Protein AF-A0A139CUN3-F1 (afdb_monomer_lite)

pLDDT: mean 87.63, std 6.71, range [54.03, 93.38]

Secondary structure (DSSP, 8-state):
--PPEEEEEEEEEEE-TTS-EEEEEEEEEEETTT--EE--HHHHHHHHHHHH--

Foldseek 3Di:
DPFFWDWDWDWDWAQAPVRDIDTDTDIWTAGPPPRDTHDDPVVVVVSVCRNDVD

Structure (mmCIF, N/CA/C/O backbone):
data_AF-A0A139CUN3-F1
#
_entry.id   AF-A0A139CUN3-F1
#
loop_
_atom_site.group_PDB
_atom_site.id
_atom_site.type_symbol
_atom_site.label_atom_id
_atom_site.label_alt_id
_atom_site.label_comp_id
_atom_site.label_asym_id
_atom_site.label_entity_id
_atom_site.label_seq_id
_atom_site.pdbx_PDB_ins_code
_atom_site.Cartn_x
_atom_site.Cartn_y
_atom_site.Cartn_z
_atom_site.occupancy
_atom_site.B_iso_or_equiv
_atom_site.auth_seq_id
_atom_site.auth_comp_id
_atom_site.auth_asym_id
_atom_site.auth_atom_id
_atom_site.pdbx_PDB_model_num
ATOM 1 N N . CYS A 1 1 ? -12.546 9.656 4.673 1.00 73.31 1 CYS A N 1
ATOM 2 C CA . CYS A 1 1 ? -13.733 8.946 5.210 1.00 73.31 1 CYS A CA 1
ATOM 3 C C . CYS A 1 1 ? -13.517 8.665 6.720 1.00 73.31 1 CYS A C 1
ATOM 5 O O . CYS A 1 1 ? -12.371 8.488 7.096 1.00 73.31 1 CYS A O 1
ATOM 7 N N . GLN A 1 2 ? -14.523 8.663 7.618 1.00 84.31 2 GLN A N 1
ATOM 8 C CA . GLN A 1 2 ? -14.348 8.399 9.082 1.00 84.31 2 GLN A CA 1
ATOM 9 C C . GLN A 1 2 ? -14.053 6.913 9.423 1.00 84.31 2 GLN A C 1
ATOM 11 O O . GLN A 1 2 ? -14.301 6.449 10.535 1.00 84.31 2 GLN A O 1
ATOM 16 N N . GLY A 1 3 ? -13.576 6.144 8.444 1.00 84.94 3 GLY A N 1
ATOM 17 C CA . GLY A 1 3 ? -13.295 4.722 8.595 1.00 84.94 3 GLY A CA 1
ATOM 18 C C . GLY A 1 3 ? -11.985 4.458 9.327 1.00 84.94 3 GLY A C 1
ATOM 19 O O . GLY A 1 3 ? -11.128 5.334 9.450 1.00 84.94 3 GLY A O 1
ATOM 20 N N . LYS A 1 4 ? -11.820 3.225 9.809 1.00 89.38 4 LYS A N 1
ATOM 21 C CA . LYS A 1 4 ? -10.568 2.784 10.428 1.00 89.38 4 LYS A CA 1
ATOM 22 C C . LYS A 1 4 ? -9.573 2.372 9.347 1.00 89.38 4 LYS A C 1
ATOM 24 O O . LYS A 1 4 ? -9.914 1.627 8.429 1.00 89.38 4 LYS A O 1
ATOM 29 N N . LEU A 1 5 ? -8.343 2.850 9.493 1.00 91.62 5 LEU A N 1
ATOM 30 C CA . LEU A 1 5 ? -7.206 2.404 8.701 1.00 91.62 5 LEU A CA 1
ATOM 31 C C . LEU A 1 5 ? -6.710 1.073 9.263 1.00 91.62 5 LEU A C 1
ATOM 33 O O . LEU A 1 5 ? -6.374 0.985 10.444 1.00 91.62 5 LEU A O 1
ATOM 37 N N . ILE A 1 6 ? -6.687 0.044 8.421 1.00 92.56 6 ILE A N 1
ATOM 38 C CA . ILE A 1 6 ? -6.197 -1.287 8.771 1.00 92.56 6 ILE A CA 1
ATOM 39 C C . ILE A 1 6 ? -4.931 -1.543 7.966 1.00 92.56 6 ILE A C 1
ATOM 41 O O . ILE A 1 6 ? -4.929 -1.400 6.745 1.00 92.56 6 ILE A O 1
ATOM 45 N N . GLU A 1 7 ? -3.861 -1.927 8.650 1.00 92.25 7 GLU A N 1
ATOM 46 C CA . GLU A 1 7 ? -2.633 -2.352 7.989 1.00 92.25 7 GLU A CA 1
ATOM 47 C C . GLU A 1 7 ? -2.865 -3.684 7.267 1.00 92.25 7 GLU A C 1
ATOM 49 O O . GLU A 1 7 ? -3.330 -4.658 7.863 1.00 92.25 7 GLU A O 1
ATOM 54 N N . LYS A 1 8 ? -2.586 -3.709 5.965 1.00 91.00 8 LYS A N 1
ATOM 55 C CA . LYS A 1 8 ? -2.671 -4.892 5.111 1.00 91.00 8 LYS A CA 1
ATOM 56 C C . LYS A 1 8 ? -1.493 -4.908 4.150 1.00 91.00 8 LYS A C 1
ATOM 58 O O . LYS A 1 8 ? -1.095 -3.872 3.623 1.00 91.00 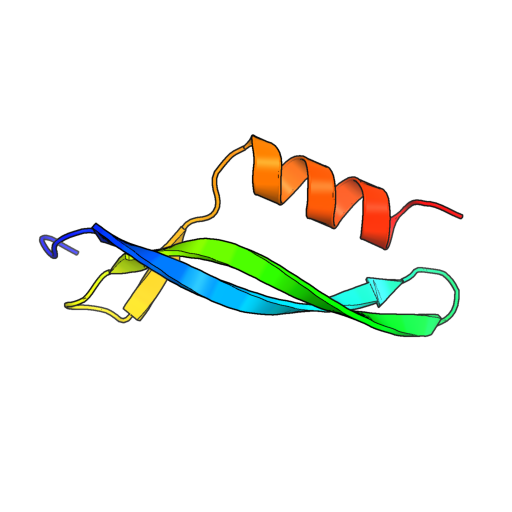8 LYS A O 1
ATOM 63 N N . ASP A 1 9 ? -0.975 -6.093 3.867 1.00 90.88 9 ASP A N 1
ATOM 64 C CA . ASP A 1 9 ? -0.069 -6.276 2.743 1.00 90.88 9 ASP A CA 1
ATOM 65 C C . ASP A 1 9 ? -0.839 -6.131 1.429 1.00 90.88 9 ASP A C 1
ATOM 67 O O . ASP A 1 9 ? -1.855 -6.792 1.205 1.00 90.88 9 ASP A O 1
ATOM 71 N N . THR A 1 10 ? -0.346 -5.257 0.560 1.00 90.00 10 THR A N 1
ATOM 72 C CA . THR A 1 10 ? -0.906 -5.009 -0.768 1.00 90.00 10 THR A CA 1
ATOM 73 C C . THR A 1 10 ? 0.129 -5.339 -1.827 1.00 90.00 10 THR A C 1
ATOM 75 O O . THR A 1 10 ? 1.314 -5.038 -1.672 1.00 90.00 10 THR A O 1
ATOM 78 N N . ASP A 1 11 ? -0.319 -5.976 -2.902 1.00 90.69 11 ASP A N 1
ATOM 79 C CA . ASP A 1 11 ? 0.507 -6.231 -4.072 1.00 90.69 11 ASP A CA 1
ATOM 80 C C . ASP A 1 11 ? 0.420 -5.009 -4.998 1.00 90.69 11 ASP A C 1
ATOM 82 O O . ASP A 1 11 ? -0.652 -4.641 -5.478 1.00 90.69 11 ASP A O 1
ATOM 86 N N . VAL A 1 12 ? 1.556 -4.344 -5.204 1.00 89.38 12 VAL A N 1
ATOM 87 C CA . VAL A 1 12 ? 1.681 -3.165 -6.063 1.00 89.38 12 VAL A CA 1
ATOM 88 C C . VAL A 1 12 ? 2.448 -3.558 -7.315 1.00 89.38 12 VAL A C 1
ATOM 90 O O . VAL A 1 12 ? 3.585 -4.029 -7.240 1.00 89.38 12 VAL A O 1
ATOM 93 N N . GLU A 1 13 ? 1.831 -3.352 -8.475 1.00 90.75 13 GLU A N 1
ATOM 94 C CA . GLU A 1 13 ? 2.494 -3.502 -9.766 1.00 90.75 13 GLU A CA 1
ATOM 95 C C . GLU A 1 13 ? 3.128 -2.177 -10.183 1.00 90.75 13 GLU A C 1
ATOM 97 O O . GLU A 1 13 ? 2.451 -1.163 -10.349 1.00 90.75 13 GLU A O 1
ATOM 102 N N . ILE A 1 14 ? 4.444 -2.190 -10.371 1.00 89.06 14 ILE A N 1
ATOM 103 C CA . ILE A 1 14 ? 5.208 -1.045 -10.859 1.00 89.06 14 ILE A CA 1
ATOM 104 C C . ILE A 1 14 ? 5.741 -1.367 -12.241 1.00 89.06 14 ILE A C 1
ATOM 106 O O . ILE A 1 14 ? 6.375 -2.402 -12.457 1.00 89.06 14 ILE A O 1
ATOM 110 N N . GLN A 1 15 ? 5.538 -0.435 -13.166 1.00 88.50 15 GLN A N 1
ATOM 111 C CA . GLN A 1 15 ? 6.252 -0.428 -14.429 1.00 88.50 15 GLN A CA 1
ATOM 112 C C . GLN A 1 15 ? 7.558 0.347 -14.260 1.00 88.50 15 GLN A C 1
ATOM 114 O O . GLN A 1 15 ? 7.554 1.539 -13.960 1.00 88.50 15 GLN A O 1
ATOM 119 N N . LYS A 1 16 ? 8.679 -0.346 -14.438 1.00 86.12 16 LYS A N 1
ATOM 120 C CA . LYS A 1 16 ? 10.006 0.261 -14.460 1.00 86.12 16 LYS A CA 1
ATOM 121 C C . LYS A 1 16 ? 10.240 1.032 -15.754 1.00 86.12 16 LYS A C 1
ATOM 123 O O . LYS A 1 16 ? 9.633 0.730 -16.785 1.00 86.12 16 LYS A O 1
ATOM 128 N N . ALA A 1 17 ? 11.194 1.959 -15.716 1.00 81.56 17 ALA A N 1
ATOM 129 C CA . ALA A 1 17 ? 11.640 2.704 -16.892 1.00 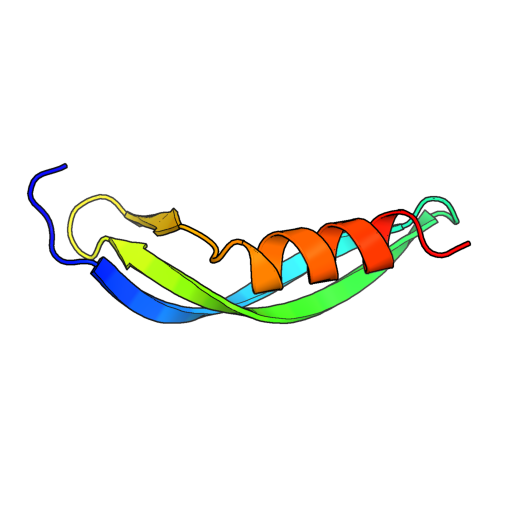81.56 17 ALA A CA 1
ATOM 130 C C . ALA A 1 17 ? 12.153 1.799 -18.033 1.00 81.56 17 ALA A C 1
ATOM 132 O O . ALA A 1 17 ? 11.960 2.125 -19.200 1.00 81.56 17 ALA A O 1
ATOM 133 N N . ASP A 1 18 ? 12.735 0.632 -17.719 1.00 84.19 18 ASP A N 1
ATOM 134 C CA . ASP A 1 18 ? 13.195 -0.353 -18.712 1.00 84.19 18 ASP A CA 1
ATOM 135 C C . ASP A 1 18 ? 12.060 -1.203 -19.319 1.00 84.19 18 ASP A C 1
ATOM 137 O O . ASP A 1 18 ? 12.306 -2.148 -20.065 1.00 84.19 18 ASP A O 1
ATOM 141 N N . GLY A 1 19 ? 10.800 -0.890 -18.995 1.00 84.69 19 GLY A N 1
ATOM 142 C CA . GLY A 1 19 ? 9.614 -1.581 -19.498 1.00 84.69 19 GLY A CA 1
ATOM 143 C C . GLY A 1 19 ? 9.262 -2.865 -18.742 1.00 84.69 19 GLY A C 1
ATOM 144 O O . GLY A 1 19 ? 8.213 -3.455 -19.010 1.00 84.69 19 GLY A O 1
ATOM 145 N N . LYS A 1 20 ? 10.078 -3.292 -17.768 1.00 88.69 20 LYS A N 1
ATOM 146 C CA . LYS A 1 20 ? 9.759 -4.438 -16.906 1.00 88.69 20 LYS A CA 1
ATOM 147 C C . LYS A 1 20 ? 8.647 -4.091 -15.923 1.00 88.69 20 LYS A C 1
ATOM 149 O O . LYS A 1 20 ? 8.662 -3.039 -15.289 1.00 88.69 20 LYS A O 1
ATOM 154 N N . ARG A 1 21 ? 7.707 -5.019 -15.745 1.00 89.50 21 ARG A N 1
ATOM 155 C CA . ARG A 1 21 ? 6.716 -4.962 -14.666 1.00 89.50 21 ARG A CA 1
ATOM 156 C C . ARG A 1 21 ? 7.223 -5.770 -13.486 1.00 89.50 21 ARG A C 1
ATOM 158 O O . ARG A 1 21 ? 7.654 -6.908 -13.660 1.00 89.50 21 ARG A O 1
ATOM 165 N N . VAL A 1 22 ? 7.194 -5.173 -12.305 1.00 89.19 22 VAL A N 1
ATOM 166 C CA . VAL A 1 22 ? 7.534 -5.844 -11.052 1.00 89.19 22 VAL A CA 1
ATOM 167 C C . VAL A 1 22 ? 6.352 -5.764 -10.105 1.00 89.19 22 VAL A C 1
ATOM 169 O O . VAL A 1 22 ? 5.757 -4.703 -9.931 1.00 89.19 22 VAL A O 1
ATOM 172 N N . SER A 1 23 ? 6.023 -6.896 -9.500 1.00 89.81 23 SER A N 1
ATOM 173 C CA . SER A 1 23 ? 4.979 -7.012 -8.487 1.00 89.81 23 SER A CA 1
ATOM 174 C C . SER A 1 23 ? 5.657 -7.052 -7.125 1.00 89.81 23 SER A C 1
ATOM 176 O O . SER A 1 23 ? 6.546 -7.877 -6.897 1.00 89.81 23 SER A O 1
ATOM 178 N N . LEU A 1 24 ? 5.291 -6.140 -6.231 1.00 89.56 24 LEU A N 1
ATOM 179 C CA . LEU A 1 24 ? 5.901 -6.019 -4.912 1.00 89.56 24 LEU A CA 1
ATOM 180 C C . LEU A 1 24 ? 4.824 -6.045 -3.846 1.00 89.56 24 LEU A C 1
ATOM 182 O O . LEU A 1 24 ? 3.906 -5.230 -3.868 1.00 89.56 24 LEU A O 1
ATOM 186 N N . ARG A 1 25 ? 5.004 -6.926 -2.867 1.00 90.94 25 ARG A N 1
ATOM 187 C CA . ARG A 1 25 ? 4.190 -6.922 -1.661 1.00 90.94 25 ARG A CA 1
ATOM 188 C C . ARG A 1 25 ? 4.719 -5.874 -0.689 1.00 90.94 25 ARG A C 1
ATOM 190 O O . ARG A 1 25 ? 5.882 -5.940 -0.278 1.00 90.94 25 ARG A O 1
ATOM 197 N N . VAL A 1 26 ? 3.883 -4.897 -0.354 1.00 90.50 26 VAL A N 1
ATOM 198 C CA . VAL A 1 26 ? 4.211 -3.820 0.584 1.00 90.50 26 VAL A CA 1
ATOM 199 C C . VAL A 1 26 ? 3.075 -3.585 1.579 1.00 90.50 26 VAL A C 1
ATOM 201 O O . VAL A 1 26 ? 1.904 -3.655 1.193 1.00 90.50 26 VAL A O 1
ATOM 204 N N . PRO A 1 27 ? 3.397 -3.263 2.842 1.00 90.88 27 PRO A N 1
ATOM 205 C CA . PRO A 1 27 ? 2.384 -2.902 3.819 1.00 90.88 27 PRO A CA 1
ATOM 206 C C . PRO A 1 27 ? 1.746 -1.564 3.435 1.00 90.88 27 PRO A C 1
ATOM 208 O O . PRO A 1 27 ? 2.432 -0.600 3.085 1.00 90.88 27 PRO A O 1
ATOM 211 N N . ALA A 1 28 ? 0.423 -1.504 3.504 1.00 93.38 28 ALA A N 1
ATOM 212 C CA . ALA A 1 28 ? -0.358 -0.304 3.273 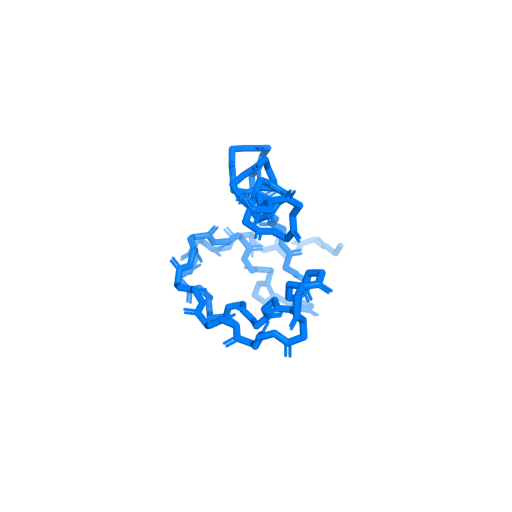1.00 93.38 28 ALA A CA 1
ATOM 213 C C . ALA A 1 28 ? -1.523 -0.233 4.260 1.00 93.38 28 ALA A C 1
ATOM 215 O O . ALA A 1 28 ? -2.066 -1.244 4.703 1.00 93.38 28 ALA A O 1
ATOM 216 N N . TYR A 1 29 ? -1.935 0.980 4.590 1.00 92.44 29 TYR A N 1
ATOM 217 C CA . TYR A 1 29 ? -3.123 1.216 5.388 1.00 92.44 29 TYR A CA 1
ATOM 218 C C . TYR A 1 29 ? -4.325 1.309 4.462 1.00 92.44 29 TYR A C 1
ATOM 220 O O . TYR A 1 29 ? -4.475 2.278 3.722 1.00 92.44 29 TYR A O 1
ATOM 228 N N . VAL A 1 30 ? -5.184 0.299 4.499 1.00 92.25 30 VAL A N 1
ATOM 229 C CA . VAL A 1 30 ? -6.426 0.284 3.732 1.00 92.25 30 VAL A CA 1
ATOM 230 C C . VAL A 1 30 ? -7.556 0.716 4.647 1.00 92.25 30 VAL A C 1
ATOM 232 O O . VAL A 1 30 ? -7.753 0.150 5.725 1.00 92.25 30 VAL A O 1
ATOM 235 N N . CYS A 1 31 ? -8.311 1.722 4.228 1.00 92.50 31 CYS A N 1
ATOM 236 C CA . CYS A 1 31 ? -9.514 2.098 4.938 1.00 92.50 31 CYS A CA 1
ATOM 237 C C . CYS A 1 31 ? -10.600 1.042 4.731 1.00 92.50 31 CYS A C 1
ATOM 239 O O . CYS A 1 31 ? -11.041 0.809 3.608 1.00 92.50 31 CYS A O 1
ATOM 241 N N . ASP A 1 32 ? -11.075 0.449 5.822 1.00 91.94 32 ASP A N 1
ATOM 242 C CA . ASP A 1 32 ? -12.110 -0.590 5.791 1.00 91.94 32 ASP A CA 1
ATOM 243 C C . ASP A 1 32 ? -13.459 -0.083 5.252 1.00 91.94 32 ASP A C 1
ATOM 245 O O . ASP A 1 32 ? -14.226 -0.825 4.652 1.00 91.94 32 ASP A O 1
ATOM 249 N N . THR A 1 33 ? -13.738 1.211 5.416 1.00 92.31 33 THR A N 1
ATOM 250 C CA . THR A 1 33 ? -15.031 1.794 5.034 1.00 92.31 33 THR A CA 1
ATOM 251 C C . THR A 1 33 ? -15.099 2.196 3.567 1.00 92.31 33 THR A C 1
ATOM 253 O O . THR A 1 33 ? -16.130 2.019 2.929 1.00 92.31 33 THR A O 1
ATOM 256 N N . CYS A 1 34 ? -14.033 2.803 3.045 1.00 91.38 34 CYS A N 1
ATOM 257 C CA . CYS A 1 34 ? -14.044 3.416 1.718 1.00 91.38 34 CYS A CA 1
ATOM 258 C C . CYS A 1 34 ? -13.048 2.776 0.737 1.00 91.38 34 CYS A C 1
ATOM 260 O O . CYS A 1 34 ? -13.073 3.096 -0.446 1.00 91.38 34 CYS A O 1
ATOM 262 N N . GLY A 1 35 ? -12.187 1.867 1.208 1.00 87.62 35 GLY A N 1
ATOM 263 C CA . GLY A 1 35 ? -11.197 1.171 0.383 1.00 87.62 35 GLY A CA 1
ATOM 264 C C . GLY A 1 35 ? -9.982 2.015 -0.005 1.00 87.62 35 GLY A C 1
ATOM 265 O O . GLY A 1 35 ? -9.135 1.535 -0.752 1.00 87.62 35 GLY A O 1
ATOM 266 N N . GLU A 1 36 ? -9.875 3.255 0.486 1.00 90.44 36 GLU A N 1
ATOM 267 C CA . GLU A 1 36 ? -8.716 4.114 0.226 1.00 90.44 36 GLU A CA 1
ATOM 268 C C . GLU A 1 36 ? -7.431 3.471 0.766 1.00 90.44 36 GLU A C 1
ATOM 270 O O . GLU A 1 36 ? -7.384 3.033 1.918 1.00 90.44 36 GLU A O 1
ATOM 275 N N . VAL A 1 37 ? -6.389 3.435 -0.065 1.00 90.00 37 VAL A N 1
ATOM 276 C CA . VAL A 1 37 ? -5.087 2.850 0.269 1.00 90.00 37 VAL A CA 1
ATOM 277 C C . VAL A 1 37 ? -4.089 3.967 0.548 1.00 90.00 37 VAL A C 1
ATOM 279 O O . VAL A 1 37 ? -3.882 4.855 -0.277 1.00 90.00 37 VAL A O 1
ATOM 282 N N . TYR A 1 38 ? -3.448 3.900 1.707 1.00 89.38 38 TYR A N 1
ATOM 283 C CA . TYR A 1 38 ? -2.464 4.862 2.178 1.00 89.38 38 TYR A CA 1
ATOM 284 C C . TYR A 1 38 ? -1.124 4.162 2.393 1.00 89.38 38 TYR A C 1
ATOM 286 O O . TYR A 1 38 ? -1.009 3.232 3.191 1.00 89.38 38 TYR A O 1
ATOM 294 N N . TYR A 1 39 ? -0.090 4.629 1.701 1.00 89.25 39 TYR A N 1
ATOM 295 C CA . TYR A 1 39 ? 1.267 4.110 1.846 1.00 89.25 39 TYR A CA 1
ATOM 296 C C . TYR A 1 39 ? 2.068 4.963 2.824 1.00 89.25 39 TYR A C 1
ATOM 298 O O . TYR A 1 39 ? 1.952 6.191 2.839 1.00 89.25 39 TYR A O 1
ATOM 306 N N . THR A 1 40 ? 2.927 4.327 3.618 1.00 90.12 40 THR A N 1
ATOM 307 C CA . THR A 1 40 ? 3.879 5.070 4.448 1.00 90.12 40 THR A CA 1
ATOM 308 C C . THR A 1 40 ? 4.927 5.769 3.572 1.00 90.12 40 THR A C 1
ATOM 310 O O . THR A 1 40 ? 5.206 5.325 2.451 1.00 90.12 40 THR A O 1
ATOM 313 N N . PRO A 1 41 ? 5.574 6.839 4.074 1.00 90.31 41 PRO A N 1
ATOM 314 C CA . PRO A 1 41 ? 6.658 7.507 3.352 1.00 90.31 41 PRO A CA 1
ATOM 315 C C . PRO A 1 41 ? 7.805 6.558 2.979 1.00 90.31 41 PRO A C 1
ATOM 317 O O . PRO A 1 41 ? 8.445 6.732 1.945 1.00 90.31 41 PRO A O 1
ATOM 320 N N . GLU A 1 42 ? 8.066 5.545 3.806 1.00 89.31 42 GLU A N 1
ATOM 321 C CA . GLU A 1 42 ? 9.091 4.530 3.551 1.00 89.31 42 GLU A CA 1
ATOM 322 C C . GLU A 1 42 ? 8.729 3.633 2.368 1.00 89.31 42 GLU A C 1
ATOM 324 O O . GLU A 1 42 ? 9.561 3.418 1.483 1.00 89.31 42 GLU A O 1
ATOM 329 N N . VAL A 1 43 ? 7.479 3.162 2.312 1.00 89.94 43 VAL A N 1
ATOM 330 C CA . VAL A 1 43 ? 6.973 2.373 1.183 1.00 89.94 43 VAL A CA 1
ATOM 331 C C . VAL A 1 43 ? 6.984 3.214 -0.086 1.00 89.94 43 VAL A C 1
ATOM 333 O O . VAL A 1 43 ? 7.531 2.767 -1.088 1.00 89.94 43 VAL A O 1
ATOM 336 N N . SER A 1 44 ? 6.500 4.456 -0.032 1.00 87.38 44 SER A N 1
ATOM 337 C CA . SER A 1 44 ? 6.517 5.373 -1.179 1.00 87.38 44 SER A CA 1
ATOM 338 C C . SER A 1 44 ? 7.932 5.567 -1.746 1.00 87.38 44 SER A C 1
ATOM 340 O O . SER A 1 44 ? 8.157 5.356 -2.937 1.00 87.38 44 SER A O 1
ATOM 342 N N . ARG A 1 45 ? 8.933 5.821 -0.889 1.00 90.38 45 ARG A N 1
ATOM 343 C CA . ARG A 1 45 ? 10.346 5.903 -1.310 1.00 90.38 45 ARG A CA 1
ATOM 344 C C . ARG A 1 45 ? 10.869 4.598 -1.904 1.00 90.38 45 ARG A C 1
ATOM 346 O O . ARG A 1 45 ? 11.709 4.635 -2.797 1.00 90.38 45 ARG A O 1
ATOM 353 N N . LYS A 1 46 ? 10.437 3.443 -1.394 1.00 88.88 46 LYS A N 1
ATOM 354 C CA . LYS A 1 46 ? 10.843 2.136 -1.927 1.00 88.88 46 LYS A CA 1
ATOM 355 C C . LYS A 1 46 ? 10.273 1.920 -3.329 1.00 88.88 46 LYS A C 1
ATOM 357 O O . LYS A 1 46 ? 11.014 1.487 -4.205 1.00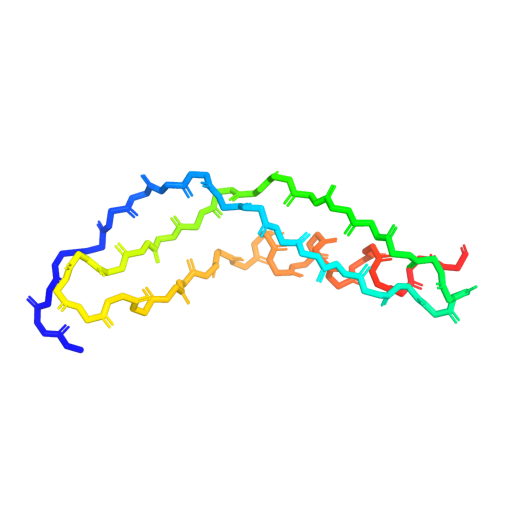 88.88 46 LYS A O 1
ATOM 362 N N . LEU A 1 47 ? 8.997 2.242 -3.537 1.00 87.19 47 LEU A N 1
ATOM 363 C CA . LEU A 1 47 ? 8.337 2.156 -4.841 1.00 87.19 47 LEU A CA 1
ATOM 364 C C . LEU A 1 47 ? 9.006 3.100 -5.853 1.00 87.19 47 LEU A C 1
ATOM 366 O O . LEU A 1 47 ? 9.367 2.655 -6.938 1.00 87.19 47 LEU A O 1
ATOM 370 N N . ASP A 1 48 ? 9.267 4.348 -5.458 1.00 87.75 48 ASP A N 1
ATOM 371 C CA . ASP A 1 48 ? 9.966 5.348 -6.276 1.00 87.75 48 ASP A CA 1
ATOM 372 C C . ASP A 1 48 ? 11.367 4.874 -6.690 1.00 87.75 48 ASP A C 1
ATOM 374 O O . ASP A 1 48 ? 11.688 4.805 -7.876 1.00 87.75 48 ASP A O 1
ATOM 378 N N . ARG A 1 49 ? 12.167 4.391 -5.730 1.00 87.88 49 ARG A N 1
ATOM 379 C CA . ARG A 1 49 ? 13.476 3.799 -6.034 1.00 87.88 49 ARG A CA 1
ATOM 380 C C . ARG A 1 49 ? 13.375 2.639 -7.005 1.00 87.88 49 ARG A C 1
ATOM 382 O O . ARG A 1 49 ? 14.260 2.496 -7.824 1.00 87.88 49 ARG A O 1
ATOM 389 N N . ILE A 1 50 ? 12.354 1.791 -6.922 1.00 85.94 50 ILE A N 1
ATOM 390 C CA . ILE A 1 50 ? 12.239 0.636 -7.821 1.00 85.94 50 ILE A CA 1
ATOM 391 C C . ILE A 1 50 ? 11.784 1.057 -9.220 1.00 85.94 50 ILE A C 1
ATOM 393 O O . ILE A 1 50 ? 12.263 0.483 -10.198 1.00 85.94 50 ILE A O 1
ATOM 397 N N . ALA A 1 51 ? 10.892 2.043 -9.314 1.00 83.31 51 ALA A N 1
ATOM 398 C CA . ALA A 1 51 ? 10.440 2.605 -10.581 1.00 83.31 51 ALA A CA 1
ATOM 399 C C . ALA A 1 51 ? 11.588 3.296 -11.340 1.00 83.31 51 ALA A C 1
ATOM 401 O O . ALA A 1 51 ? 11.685 3.147 -12.561 1.00 83.31 51 ALA A O 1
ATOM 402 N N . TYR A 1 52 ? 12.473 3.990 -10.612 1.00 77.75 52 TYR A N 1
ATOM 403 C CA . TYR A 1 52 ? 13.565 4.794 -11.170 1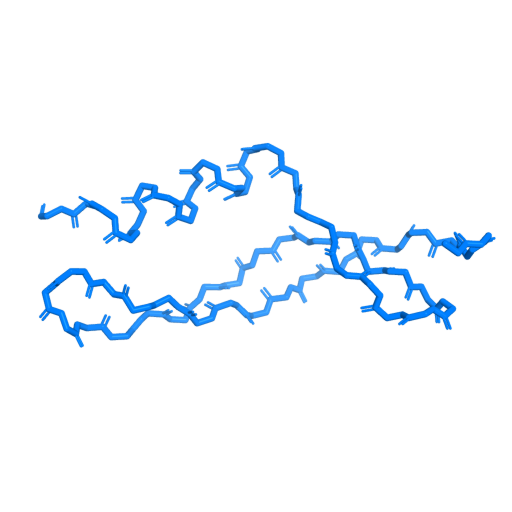.00 77.75 52 TYR A CA 1
ATOM 404 C C . TYR A 1 52 ? 14.975 4.189 -11.026 1.00 77.75 52 TYR A C 1
ATOM 406 O O . TYR A 1 52 ? 15.922 4.750 -11.579 1.00 77.75 52 TYR A O 1
ATOM 414 N N . SER A 1 53 ? 15.157 3.053 -10.338 1.00 64.50 53 SER A N 1
ATOM 415 C CA . SER A 1 53 ? 16.431 2.312 -10.348 1.00 64.50 53 SER A CA 1
ATOM 416 C C . SER A 1 53 ? 16.647 1.752 -11.748 1.00 64.50 53 SER A C 1
ATOM 418 O O . SER A 1 53 ? 16.041 0.743 -12.118 1.00 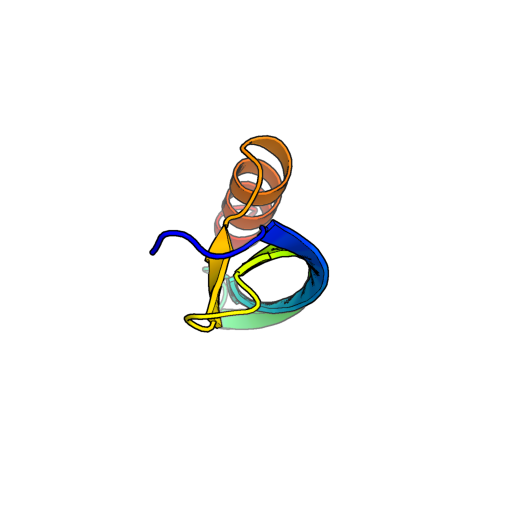64.50 53 SER A O 1
ATOM 420 N N . SER A 1 54 ? 17.492 2.455 -12.499 1.00 54.03 54 SER A N 1
ATOM 421 C CA . SER A 1 54 ? 18.029 2.042 -13.797 1.00 54.03 54 SER A CA 1
ATOM 422 C C . SER A 1 54 ? 19.043 0.915 -13.632 1.00 54.03 54 SER A C 1
ATOM 424 O O . SER A 1 54 ? 19.809 0.968 -12.642 1.00 54.03 54 SER A O 1
#

Radius of gyration: 12.72 Å; chains: 1; bounding box: 33×16×30 Å

Sequence (54 aa):
CQGKLIEKDTDVEIQKADGKRVSLRVPAYVCDTCGEVYYTPEVSRKLDRIAYSS